Protein AF-A0A1C7GV01-F1 (afdb_monomer_lite)

Foldseek 3Di:
DPPQDKDKDWDDDPPQQPWTWIWIDTPRHTDDTDTDDDRVRSNVSNVVVVVCPVPVDDPPPPPPPD

Radius of gyration: 14.82 Å; chains: 1; bounding box: 28×18×47 Å

Secondary structure (DSSP, 8-state):
-----EEEEEEE-SSTTTSEEEEEEETTEEEEEEE--SHHHHHHHHHHHHHHHHHH----------

Structure (mmCIF, N/CA/C/O backbone):
data_AF-A0A1C7GV01-F1
#
_entry.id   AF-A0A1C7GV0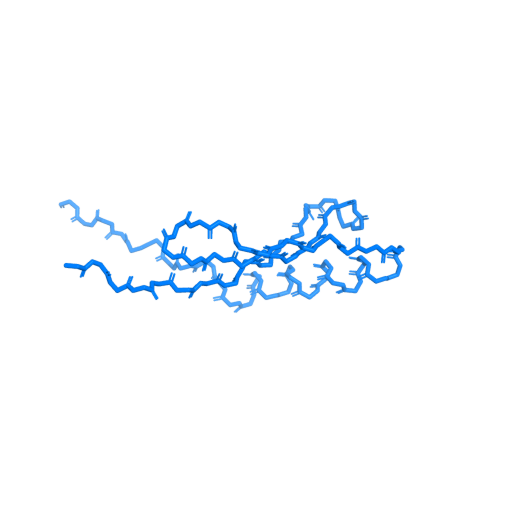1-F1
#
loop_
_atom_site.group_PDB
_atom_site.id
_atom_site.type_symbol
_atom_site.label_atom_id
_atom_site.label_alt_id
_atom_site.label_comp_id
_atom_site.label_asym_id
_atom_site.label_entity_id
_atom_site.label_seq_id
_atom_site.pdbx_PDB_ins_code
_atom_site.Cartn_x
_atom_site.Cartn_y
_atom_site.Cartn_z
_atom_site.occupancy
_atom_site.B_iso_or_equiv
_atom_site.auth_seq_id
_atom_site.auth_comp_id
_atom_site.auth_asym_id
_atom_site.auth_atom_id
_atom_site.pdbx_PDB_model_num
ATOM 1 N N . MET A 1 1 ? -14.621 2.401 26.522 1.00 55.81 1 MET A N 1
ATOM 2 C CA . MET A 1 1 ? -14.759 2.189 25.067 1.00 55.81 1 MET A CA 1
ATOM 3 C C . MET A 1 1 ? -13.470 2.672 24.442 1.00 55.81 1 MET A C 1
ATOM 5 O O . MET A 1 1 ? -13.116 3.818 24.689 1.00 55.81 1 MET A O 1
ATOM 9 N N . HIS A 1 2 ? -12.738 1.807 23.741 1.00 57.03 2 HIS A N 1
ATOM 10 C CA . HIS A 1 2 ? -11.655 2.286 22.884 1.00 57.03 2 HIS A CA 1
ATOM 11 C C . HIS A 1 2 ? -12.301 3.066 21.734 1.00 57.03 2 HIS A C 1
ATOM 13 O O . HIS A 1 2 ? -13.369 2.645 21.286 1.00 57.03 2 HIS A O 1
ATOM 19 N N . PRO A 1 3 ? -11.744 4.215 21.321 1.00 65.06 3 PRO A N 1
ATOM 20 C CA . PRO A 1 3 ? -12.259 4.924 20.158 1.00 65.06 3 PRO A CA 1
ATOM 21 C C . PRO A 1 3 ? -12.305 3.971 18.959 1.00 65.06 3 PRO A C 1
ATOM 23 O O . PRO A 1 3 ? -11.478 3.059 18.869 1.00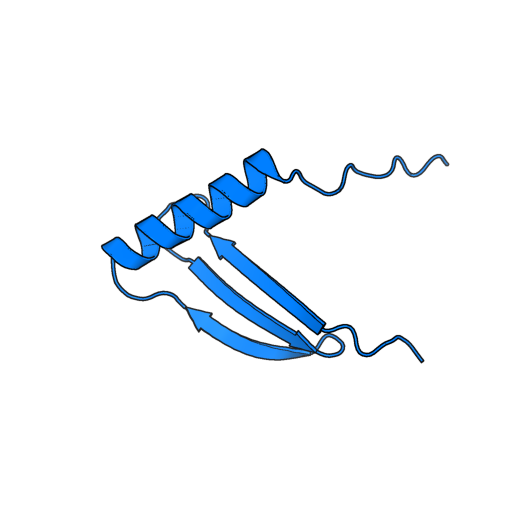 65.06 3 PRO A O 1
ATOM 26 N N . ASP A 1 4 ? -13.264 4.180 18.059 1.00 74.94 4 ASP A N 1
ATOM 27 C CA . ASP A 1 4 ? -13.310 3.493 16.768 1.00 74.94 4 ASP A CA 1
ATOM 28 C C . ASP A 1 4 ? -12.112 3.973 15.936 1.00 74.94 4 ASP A C 1
ATOM 30 O O . ASP A 1 4 ? -12.217 4.886 15.123 1.00 74.94 4 ASP A O 1
ATOM 34 N N . ILE A 1 5 ? -10.932 3.424 16.229 1.00 82.88 5 ILE A N 1
ATOM 35 C CA . ILE A 1 5 ? -9.699 3.743 15.522 1.00 82.88 5 ILE A CA 1
ATOM 36 C C . ILE A 1 5 ? -9.835 3.160 14.122 1.00 82.88 5 ILE A C 1
ATOM 38 O O . ILE A 1 5 ? -10.020 1.949 13.949 1.00 82.88 5 ILE A O 1
ATOM 42 N N . GLU A 1 6 ? -9.738 4.050 13.145 1.00 90.38 6 GLU A N 1
ATOM 43 C CA . GLU A 1 6 ? -9.623 3.724 11.735 1.00 90.38 6 GLU A CA 1
ATOM 44 C C . GLU A 1 6 ? -8.208 4.073 11.282 1.00 90.38 6 GLU A C 1
ATOM 46 O O . GLU A 1 6 ? -7.711 5.164 11.571 1.00 90.38 6 GLU A O 1
ATOM 51 N N . PHE A 1 7 ? -7.544 3.145 10.596 1.00 88.56 7 PHE A N 1
ATOM 52 C CA . PHE A 1 7 ? -6.252 3.422 9.978 1.00 88.56 7 PHE A CA 1
ATOM 53 C C . PHE A 1 7 ? -6.134 2.756 8.613 1.00 88.56 7 PHE A C 1
ATOM 55 O O . PHE A 1 7 ? -6.688 1.682 8.360 1.00 88.56 7 PHE 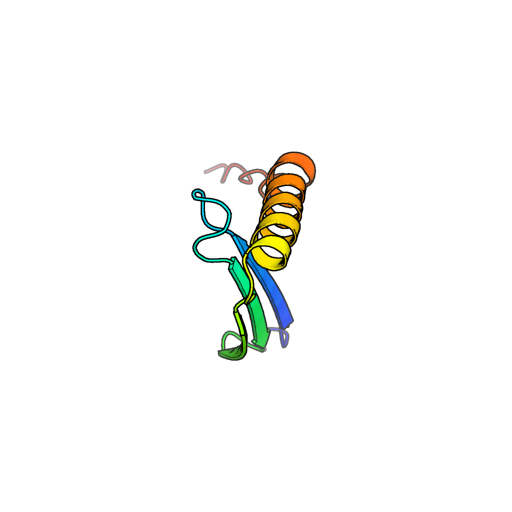A O 1
ATOM 62 N N . THR A 1 8 ? -5.383 3.423 7.744 1.00 93.44 8 THR A N 1
ATOM 63 C CA . THR A 1 8 ? -4.993 2.926 6.429 1.00 93.44 8 THR A CA 1
ATOM 64 C C . THR A 1 8 ? -3.544 2.470 6.511 1.00 93.44 8 THR A C 1
ATOM 66 O O . THR A 1 8 ? -2.685 3.215 6.974 1.00 93.44 8 THR A O 1
ATOM 69 N N . HIS A 1 9 ? -3.281 1.247 6.072 1.00 92.31 9 HIS A N 1
ATOM 70 C CA . HIS A 1 9 ? -1.953 0.658 5.989 1.00 92.31 9 HIS A CA 1
ATOM 71 C C . HIS A 1 9 ? -1.581 0.499 4.518 1.00 92.31 9 HIS A C 1
ATOM 73 O O . HIS A 1 9 ? -2.275 -0.204 3.785 1.00 92.31 9 HIS A O 1
ATOM 79 N N . GLN A 1 10 ? -0.500 1.152 4.104 1.00 94.56 10 GLN A N 1
ATOM 80 C CA . GLN A 1 10 ? 0.122 0.964 2.796 1.00 94.56 10 GLN A CA 1
ATOM 81 C C . GLN A 1 10 ? 1.418 0.181 2.999 1.00 94.56 10 GLN A C 1
ATOM 83 O O . GLN A 1 10 ? 2.180 0.496 3.913 1.00 94.56 10 GLN A O 1
ATOM 88 N N . TRP A 1 11 ? 1.655 -0.840 2.177 1.00 93.69 11 TRP A N 1
ATOM 89 C CA . TRP A 1 11 ? 2.865 -1.660 2.255 1.00 93.69 11 TRP A CA 1
ATOM 90 C C . TRP A 1 11 ? 3.460 -1.901 0.876 1.00 93.69 11 TRP A C 1
ATOM 92 O O . TRP A 1 11 ? 2.755 -1.969 -0.132 1.00 93.69 11 TRP A O 1
ATOM 102 N N . ALA A 1 12 ? 4.769 -2.112 0.871 1.00 93.31 12 ALA A N 1
ATOM 103 C CA . ALA A 1 12 ? 5.515 -2.649 -0.245 1.00 93.31 12 ALA A CA 1
ATOM 104 C C . ALA A 1 12 ? 6.594 -3.576 0.314 1.00 93.31 12 ALA A C 1
ATOM 106 O O . ALA A 1 12 ? 7.255 -3.242 1.297 1.00 93.31 12 ALA A O 1
ATOM 107 N N . GLU A 1 13 ? 6.747 -4.756 -0.277 1.00 89.38 13 GLU A N 1
ATOM 108 C CA . GLU A 1 13 ? 7.854 -5.643 0.071 1.00 89.38 13 GLU A CA 1
ATOM 109 C C . GLU A 1 13 ? 9.208 -5.039 -0.339 1.00 89.38 13 GLU A C 1
ATOM 111 O O . GLU A 1 13 ? 9.298 -4.126 -1.163 1.00 89.38 13 GLU A O 1
ATOM 116 N N . GLU A 1 14 ? 10.284 -5.569 0.248 1.00 83.06 14 GLU A N 1
ATOM 117 C CA . GLU A 1 14 ? 11.664 -5.167 -0.064 1.00 83.06 14 GLU A CA 1
ATOM 118 C C . GLU A 1 14 ? 12.011 -5.434 -1.534 1.00 83.06 14 GLU A C 1
ATOM 120 O O . GLU A 1 14 ? 12.684 -4.638 -2.190 1.00 83.06 14 GLU A O 1
ATOM 125 N N . GLN A 1 15 ? 11.488 -6.533 -2.084 1.00 84.75 15 GLN A N 1
ATOM 126 C CA . GLN A 1 15 ? 11.501 -6.752 -3.522 1.00 84.75 15 GLN A CA 1
ATOM 127 C C . GLN A 1 15 ? 10.397 -5.905 -4.151 1.00 84.75 15 GLN A C 1
ATOM 129 O O . GLN A 1 15 ? 9.235 -6.313 -4.225 1.00 84.75 15 GLN A O 1
ATOM 134 N N . MET A 1 16 ? 10.786 -4.714 -4.610 1.00 75.44 16 MET A N 1
ATOM 135 C CA . MET A 1 16 ? 9.904 -3.826 -5.362 1.00 75.44 16 MET A CA 1
ATOM 136 C C . MET A 1 16 ? 9.205 -4.604 -6.484 1.00 75.44 16 MET A C 1
ATOM 138 O O . MET A 1 16 ? 9.795 -5.488 -7.109 1.00 75.44 16 MET A O 1
ATOM 142 N N . VAL A 1 17 ? 7.951 -4.242 -6.765 1.00 80.25 17 VAL A N 1
ATOM 143 C CA . VAL A 1 17 ? 7.124 -4.821 -7.843 1.00 80.25 17 VAL A CA 1
ATOM 144 C C . VAL A 1 17 ? 6.546 -6.221 -7.564 1.00 80.25 17 VAL A C 1
ATOM 146 O O . VAL A 1 17 ? 5.698 -6.697 -8.323 1.00 80.25 17 VAL A O 1
ATOM 149 N N . VAL A 1 18 ? 6.934 -6.891 -6.473 1.00 82.00 18 VAL A N 1
ATOM 150 C CA . VAL A 1 18 ? 6.430 -8.242 -6.158 1.00 82.00 18 VAL A CA 1
ATOM 151 C C . VAL A 1 18 ? 5.065 -8.187 -5.474 1.00 82.00 18 VAL A C 1
ATOM 153 O O . VAL A 1 18 ? 4.098 -8.763 -5.975 1.00 82.00 18 VAL A O 1
ATOM 156 N N . ASN A 1 19 ? 4.976 -7.488 -4.343 1.00 89.25 19 ASN A N 1
ATOM 157 C CA . ASN A 1 19 ? 3.771 -7.439 -3.525 1.00 89.25 19 ASN A CA 1
ATOM 158 C C . ASN A 1 19 ? 3.675 -6.095 -2.797 1.00 89.25 19 ASN A C 1
ATOM 160 O O . ASN A 1 19 ? 4.507 -5.755 -1.952 1.00 89.25 19 ASN A O 1
ATOM 164 N N . CYS A 1 20 ? 2.647 -5.331 -3.141 1.00 94.75 20 CYS A N 1
ATOM 165 C CA . CYS A 1 20 ? 2.336 -4.055 -2.525 1.00 94.75 20 CYS A CA 1
ATOM 166 C C . CYS A 1 20 ? 0.831 -3.785 -2.605 1.00 94.75 20 CYS A C 1
ATOM 168 O O . CYS A 1 20 ? 0.112 -4.372 -3.423 1.00 94.75 20 CYS A O 1
ATOM 170 N N . GLY A 1 21 ? 0.341 -2.927 -1.718 1.00 96.38 21 GLY A N 1
ATOM 171 C CA . GLY A 1 21 ? -1.087 -2.675 -1.619 1.00 96.38 21 GLY A CA 1
ATOM 172 C C . GLY A 1 21 ? -1.481 -1.748 -0.487 1.00 96.38 21 GLY A C 1
ATOM 173 O O . GLY A 1 21 ? -0.647 -1.150 0.198 1.00 96.38 21 GLY A O 1
ATOM 174 N N . THR A 1 22 ? -2.795 -1.633 -0.326 1.00 97.25 22 THR A N 1
ATOM 175 C CA . THR A 1 22 ? -3.439 -0.834 0.713 1.00 97.25 22 THR A CA 1
ATOM 176 C C . THR A 1 22 ? -4.519 -1.646 1.421 1.00 97.25 22 THR A C 1
ATOM 178 O O . THR A 1 22 ? -5.266 -2.406 0.806 1.00 97.25 22 THR A O 1
ATOM 181 N N . ALA A 1 23 ? -4.626 -1.476 2.735 1.00 96.75 23 ALA A N 1
ATOM 182 C CA . ALA A 1 23 ? -5.639 -2.104 3.567 1.00 96.75 23 ALA A CA 1
ATOM 183 C C . ALA A 1 23 ? -6.188 -1.074 4.544 1.00 96.75 23 ALA A C 1
ATOM 185 O O . ALA A 1 23 ? -5.449 -0.237 5.067 1.00 96.75 23 ALA A O 1
ATOM 186 N N . LYS A 1 24 ? -7.491 -1.143 4.806 1.00 95.12 24 LYS A N 1
ATOM 187 C CA . LYS A 1 24 ? -8.148 -0.301 5.808 1.00 95.12 24 LYS A CA 1
ATOM 188 C C . LYS A 1 24 ? -8.636 -1.156 6.953 1.00 95.12 24 LYS A C 1
ATOM 190 O O . LYS A 1 24 ? -9.194 -2.234 6.740 1.00 95.12 24 LYS A O 1
ATOM 195 N N . TYR A 1 25 ? -8.453 -0.642 8.158 1.00 92.56 25 TYR A N 1
ATOM 196 C CA . TYR A 1 25 ? -8.873 -1.292 9.385 1.00 92.56 25 TYR A CA 1
ATOM 197 C C . TYR A 1 25 ? -9.800 -0.372 10.160 1.00 92.56 25 TYR A C 1
ATOM 199 O O . TYR A 1 25 ? -9.534 0.822 10.277 1.00 92.56 25 TYR A O 1
ATOM 207 N N . LYS A 1 26 ? -10.855 -0.946 10.735 1.00 91.19 26 LYS A N 1
ATOM 208 C CA . LYS A 1 26 ? -11.772 -0.279 11.656 1.00 91.19 26 LYS A CA 1
ATOM 209 C C . LYS A 1 26 ? -11.958 -1.145 12.888 1.00 91.19 26 LYS A C 1
ATOM 211 O O . LYS A 1 26 ? -12.330 -2.311 12.768 1.00 91.19 26 LYS A O 1
ATOM 216 N N . ALA A 1 27 ? -11.683 -0.587 14.066 1.00 89.06 27 ALA A N 1
ATOM 217 C CA . ALA A 1 27 ? -11.796 -1.303 15.341 1.00 89.06 27 ALA A CA 1
ATOM 218 C C . ALA A 1 27 ? -11.051 -2.662 15.344 1.00 89.06 27 ALA A C 1
ATOM 220 O O . ALA A 1 27 ? -11.527 -3.654 15.893 1.00 89.06 27 ALA A O 1
ATOM 221 N N . GLY A 1 28 ? -9.881 -2.710 14.693 1.00 86.56 28 GLY A N 1
ATOM 222 C CA . GLY A 1 28 ? -9.045 -3.912 14.583 1.00 86.56 28 GLY A CA 1
ATOM 223 C C . GLY A 1 28 ? -9.475 -4.923 13.513 1.00 86.56 28 GLY A C 1
ATOM 224 O O . GLY A 1 28 ? -8.812 -5.943 13.352 1.00 86.56 28 GLY A O 1
ATOM 225 N N . VAL A 1 29 ? -10.546 -4.657 12.761 1.00 90.06 29 VAL A N 1
ATOM 226 C CA . VAL A 1 29 ? -11.021 -5.522 11.672 1.00 90.06 29 VAL A CA 1
ATOM 227 C C . VAL A 1 29 ? -10.622 -4.924 10.328 1.00 90.06 29 VAL A C 1
ATOM 229 O O . VAL A 1 29 ? -10.872 -3.745 10.088 1.00 90.06 29 VAL A O 1
ATOM 232 N N . GLN A 1 30 ? -10.031 -5.732 9.445 1.00 93.69 30 GLN A N 1
ATOM 233 C CA . GLN A 1 30 ? -9.761 -5.331 8.063 1.00 93.69 30 GLN A CA 1
ATOM 234 C C . GLN A 1 30 ? -11.080 -5.219 7.293 1.00 93.69 30 GLN A C 1
ATOM 236 O O . GLN A 1 30 ? -11.812 -6.202 7.172 1.00 93.69 30 GLN A O 1
ATOM 241 N N . THR A 1 31 ? -11.389 -4.032 6.783 1.00 94.94 31 THR A N 1
ATOM 242 C CA . THR A 1 31 ? -12.636 -3.753 6.057 1.00 94.94 31 THR A CA 1
ATOM 243 C C . THR A 1 31 ? -12.433 -3.681 4.553 1.00 94.94 31 THR A C 1
ATOM 245 O O . THR A 1 31 ? -13.337 -4.032 3.802 1.00 94.94 31 THR A O 1
ATOM 248 N N . GLU A 1 32 ? -11.254 -3.245 4.110 1.00 96.31 32 GLU A N 1
ATOM 249 C CA . GLU A 1 32 ? -10.892 -3.137 2.696 1.00 96.31 32 GLU A CA 1
ATOM 250 C C . GLU A 1 32 ? -9.466 -3.646 2.485 1.00 96.31 32 GLU A C 1
ATOM 252 O O . GLU A 1 32 ? -8.612 -3.508 3.366 1.00 96.31 32 GLU A O 1
ATOM 257 N N . TYR A 1 33 ? -9.228 -4.234 1.315 1.00 95.50 33 TYR A N 1
ATOM 258 C CA . TYR A 1 33 ? -7.930 -4.727 0.877 1.00 95.50 33 TYR A CA 1
ATOM 259 C C . TYR A 1 33 ? -7.832 -4.593 -0.636 1.00 95.50 33 TYR A C 1
ATOM 261 O O . TYR A 1 33 ? -8.697 -5.094 -1.357 1.00 95.50 33 TYR A O 1
ATOM 269 N N . GLU A 1 34 ? -6.773 -3.945 -1.095 1.00 96.38 34 GLU A N 1
ATOM 270 C CA . GLU A 1 34 ? -6.478 -3.757 -2.505 1.00 96.38 34 GLU A CA 1
ATOM 271 C C . GLU A 1 34 ? -5.005 -4.067 -2.754 1.00 96.38 34 GLU A C 1
ATOM 273 O O . GLU A 1 34 ? -4.113 -3.467 -2.148 1.00 96.38 34 GLU A O 1
ATOM 278 N N . GLN A 1 35 ? -4.766 -5.027 -3.643 1.00 95.06 35 GLN A N 1
ATOM 279 C CA . GLN A 1 35 ? -3.443 -5.332 -4.163 1.00 95.06 35 GLN A CA 1
ATOM 280 C C . GLN A 1 35 ? -3.235 -4.519 -5.439 1.00 95.06 35 GLN A C 1
ATOM 282 O O . GLN A 1 35 ? -4.116 -4.488 -6.298 1.00 95.06 35 GLN A O 1
ATOM 287 N N . VAL A 1 36 ? -2.083 -3.860 -5.563 1.00 95.06 36 VAL A N 1
ATOM 288 C CA . VAL A 1 36 ? -1.759 -3.131 -6.793 1.00 95.06 36 VAL A CA 1
ATOM 289 C C . VAL A 1 36 ? -1.457 -4.151 -7.886 1.00 95.06 36 VAL A C 1
ATOM 291 O O . VAL A 1 36 ? -0.691 -5.090 -7.671 1.00 95.06 36 VAL A O 1
ATOM 294 N N . GLU A 1 37 ? -2.056 -3.980 -9.058 1.00 92.56 37 GLU A N 1
ATOM 295 C CA . GLU A 1 37 ? -1.853 -4.826 -10.235 1.00 92.56 37 GLU A CA 1
ATOM 296 C C . GLU A 1 37 ? -1.131 -4.044 -11.331 1.00 92.56 37 GLU A C 1
ATOM 298 O O . GLU A 1 37 ? -1.315 -2.837 -11.447 1.00 92.56 37 GLU A O 1
ATOM 303 N N . GLY A 1 38 ? -0.347 -4.746 -12.150 1.00 93.44 38 GLY A N 1
ATOM 304 C CA . GLY A 1 38 ? 0.470 -4.127 -13.197 1.00 93.44 38 GLY A CA 1
ATOM 305 C C . GLY A 1 38 ? 1.896 -3.816 -12.735 1.00 93.44 38 GLY A C 1
ATOM 306 O O . GLY A 1 38 ? 2.154 -3.523 -11.571 1.00 93.44 38 GLY A O 1
ATOM 307 N N . TYR A 1 39 ? 2.862 -4.002 -13.635 1.00 90.88 39 TYR A N 1
ATOM 308 C CA . TYR A 1 39 ? 4.283 -3.890 -13.295 1.00 90.88 39 TYR A CA 1
ATOM 309 C C . TYR A 1 39 ? 4.675 -2.440 -12.989 1.00 90.88 39 TYR A C 1
ATOM 311 O O . TYR A 1 39 ? 5.314 -2.182 -11.969 1.00 90.88 39 TYR A O 1
ATOM 319 N N . ASP A 1 40 ? 4.272 -1.509 -13.857 1.00 93.38 40 ASP A N 1
ATOM 320 C CA . ASP A 1 40 ? 4.627 -0.095 -13.735 1.00 93.38 40 ASP A CA 1
ATOM 321 C C . ASP A 1 40 ? 3.943 0.520 -12.505 1.00 93.38 40 ASP A C 1
ATOM 323 O O . ASP A 1 40 ? 4.590 1.168 -11.686 1.00 93.38 40 ASP A O 1
ATOM 327 N N . GLU A 1 41 ? 2.666 0.203 -12.288 1.00 93.75 41 GLU A N 1
ATOM 328 C CA . GLU A 1 41 ? 1.885 0.677 -11.146 1.00 93.75 41 GLU A CA 1
ATOM 329 C C . GLU A 1 41 ? 2.442 0.160 -9.814 1.00 93.75 41 GLU A C 1
ATOM 331 O O . GLU A 1 41 ? 2.560 0.914 -8.846 1.00 93.75 41 GLU A O 1
ATOM 336 N N . ARG A 1 42 ? 2.827 -1.123 -9.752 1.00 94.56 42 ARG A N 1
ATOM 337 C CA . ARG A 1 42 ? 3.467 -1.691 -8.559 1.00 94.56 42 ARG A CA 1
ATOM 338 C C . ARG A 1 42 ? 4.829 -1.057 -8.288 1.00 94.56 42 ARG A C 1
ATOM 340 O O . ARG A 1 42 ? 5.176 -0.904 -7.116 1.00 94.56 42 ARG A O 1
ATOM 347 N N . MET A 1 43 ? 5.603 -0.720 -9.323 1.00 93.19 43 MET A N 1
ATOM 348 C CA . MET A 1 43 ? 6.884 -0.023 -9.167 1.00 93.19 43 MET A CA 1
ATOM 349 C C . MET A 1 43 ? 6.673 1.363 -8.563 1.00 93.19 43 MET A C 1
ATOM 351 O O . MET A 1 43 ? 7.232 1.644 -7.502 1.00 93.19 43 MET A O 1
ATOM 355 N N . ASP A 1 44 ? 5.827 2.182 -9.189 1.00 94.44 44 ASP A N 1
ATOM 356 C CA . ASP A 1 44 ? 5.551 3.550 -8.746 1.00 94.44 44 ASP A CA 1
ATOM 357 C C . ASP A 1 44 ? 5.037 3.566 -7.299 1.00 94.44 44 ASP A C 1
ATOM 359 O O . ASP A 1 44 ? 5.564 4.291 -6.452 1.00 94.44 44 ASP A O 1
ATOM 363 N N . PHE A 1 45 ? 4.084 2.685 -6.980 1.00 94.50 45 PHE A N 1
ATOM 364 C CA . PHE A 1 45 ? 3.544 2.562 -5.628 1.00 94.50 45 PHE A CA 1
ATOM 365 C C . PHE A 1 45 ? 4.599 2.107 -4.608 1.00 94.50 45 PHE A C 1
ATOM 367 O O . PHE A 1 45 ? 4.679 2.655 -3.509 1.00 94.50 45 PHE A O 1
ATOM 374 N N . SER A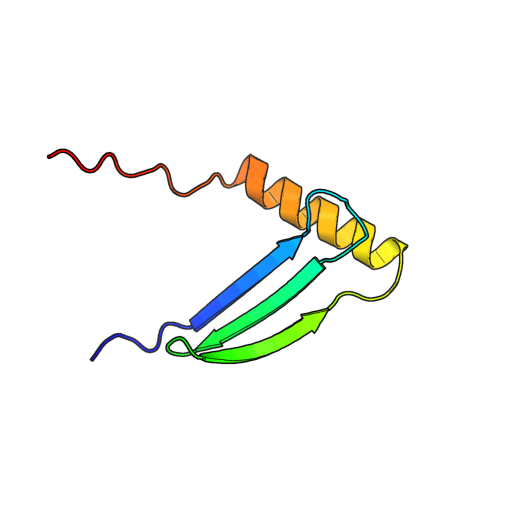 1 46 ? 5.431 1.114 -4.952 1.00 93.81 46 SER A N 1
ATOM 375 C CA . SER A 1 46 ? 6.467 0.613 -4.036 1.00 93.81 46 SER A CA 1
ATOM 376 C C . SER A 1 46 ? 7.492 1.693 -3.704 1.00 93.81 46 SER A C 1
ATOM 378 O O . SER A 1 46 ? 7.875 1.834 -2.544 1.00 93.81 46 SER 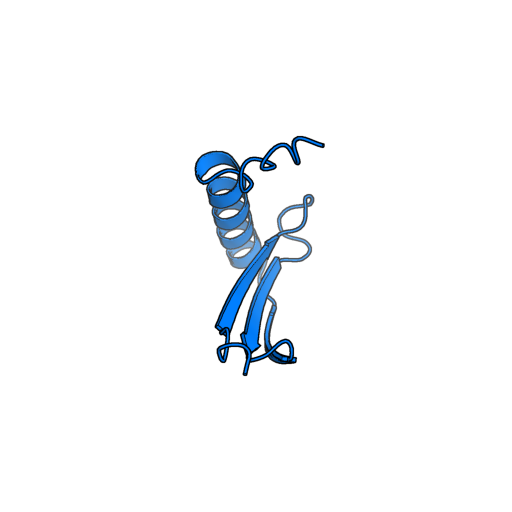A O 1
ATOM 380 N N . VAL A 1 47 ? 7.914 2.472 -4.704 1.00 92.44 47 VAL A N 1
ATOM 381 C CA . VAL A 1 47 ? 8.851 3.587 -4.518 1.00 92.44 47 VAL A CA 1
ATOM 382 C C . VAL A 1 47 ? 8.269 4.630 -3.570 1.00 92.44 47 VAL A C 1
ATOM 384 O O . VAL A 1 47 ? 8.971 5.082 -2.667 1.00 92.44 47 VAL A O 1
ATOM 387 N N . GLU A 1 48 ? 6.992 4.984 -3.724 1.00 92.00 48 GLU A N 1
ATOM 388 C CA . GLU A 1 48 ? 6.343 5.960 -2.847 1.00 92.00 48 GLU A CA 1
ATOM 389 C C . GLU A 1 48 ? 6.279 5.476 -1.392 1.00 92.00 48 GLU A C 1
ATOM 391 O O . GLU A 1 48 ? 6.641 6.223 -0.481 1.00 92.00 48 GLU A O 1
ATOM 396 N N . VAL A 1 49 ? 5.877 4.223 -1.159 1.00 90.75 49 VAL A N 1
ATOM 397 C CA . VAL A 1 49 ? 5.793 3.653 0.197 1.00 90.75 49 VAL A CA 1
ATOM 398 C C . VAL A 1 49 ? 7.163 3.626 0.874 1.00 90.75 49 VAL A C 1
ATOM 400 O O . VAL A 1 49 ? 7.290 4.046 2.026 1.00 90.75 49 VAL A O 1
ATOM 403 N N . TRP A 1 50 ? 8.200 3.182 0.163 1.00 89.94 50 TRP A N 1
ATOM 404 C CA . TRP A 1 50 ? 9.562 3.167 0.698 1.00 89.94 50 TRP A CA 1
ATOM 405 C C . TRP A 1 50 ? 10.089 4.578 0.969 1.00 89.94 50 TRP A C 1
ATOM 407 O O . TRP A 1 50 ? 10.663 4.819 2.030 1.00 89.94 50 TRP A O 1
ATOM 417 N N . TYR A 1 51 ? 9.817 5.536 0.080 1.00 89.25 51 TYR A N 1
ATOM 418 C CA . TYR A 1 51 ? 10.168 6.938 0.300 1.00 89.25 51 TYR A CA 1
ATOM 419 C C . TYR A 1 51 ? 9.500 7.491 1.568 1.00 89.25 51 TYR A C 1
ATOM 421 O O . TYR A 1 51 ? 10.150 8.122 2.401 1.00 89.25 51 TYR A O 1
ATOM 429 N N . GLN A 1 52 ? 8.208 7.221 1.769 1.00 85.88 52 GLN A N 1
ATOM 430 C CA . GLN A 1 52 ? 7.508 7.627 2.987 1.00 85.88 52 GLN A CA 1
ATOM 431 C C . GLN A 1 52 ? 8.105 6.970 4.239 1.00 85.88 52 GLN A C 1
ATOM 433 O O . GLN A 1 52 ? 8.250 7.649 5.254 1.00 85.88 52 GLN A O 1
ATOM 438 N N . PHE A 1 53 ? 8.484 5.690 4.180 1.00 82.88 53 PHE A N 1
ATOM 439 C CA . PHE A 1 53 ? 9.137 4.991 5.290 1.00 82.88 53 PHE A CA 1
ATOM 440 C C . PHE A 1 53 ? 10.481 5.633 5.674 1.00 82.88 53 PHE A C 1
ATOM 442 O O . PHE A 1 53 ? 10.713 5.921 6.849 1.00 82.88 53 PHE A O 1
ATOM 449 N N . GLU A 1 54 ? 11.343 5.911 4.693 1.00 83.75 54 GLU A N 1
ATOM 450 C CA . GLU A 1 54 ? 12.667 6.504 4.923 1.00 83.75 54 GLU A CA 1
ATOM 451 C C . GLU A 1 54 ? 12.591 7.950 5.435 1.00 83.75 54 GLU A C 1
ATOM 453 O O . GLU A 1 54 ? 13.409 8.360 6.261 1.00 83.75 54 GLU A O 1
ATOM 458 N N . HIS A 1 55 ? 11.607 8.727 4.971 1.00 79.50 55 HIS A N 1
ATOM 459 C CA . HIS A 1 55 ? 11.529 10.163 5.248 1.00 79.50 55 HIS A CA 1
ATOM 460 C C . HIS A 1 55 ? 10.598 10.549 6.399 1.00 79.50 55 HIS A C 1
ATOM 462 O O . HIS A 1 55 ? 10.864 11.546 7.072 1.00 79.50 55 HIS A O 1
ATOM 468 N N . ASN A 1 56 ? 9.533 9.786 6.654 1.00 74.00 56 ASN A N 1
ATOM 469 C CA . ASN A 1 56 ? 8.623 10.056 7.772 1.00 74.00 56 ASN A CA 1
ATOM 470 C C . ASN A 1 56 ? 9.049 9.343 9.060 1.00 74.00 56 ASN A C 1
ATOM 472 O O . ASN A 1 56 ? 8.547 9.689 10.128 1.00 74.00 56 ASN A O 1
ATOM 476 N N . GLY A 1 57 ? 10.013 8.421 8.961 1.00 54.59 57 GLY A N 1
ATOM 477 C CA . GLY A 1 57 ? 10.613 7.714 10.081 1.00 54.59 57 GLY A CA 1
ATOM 478 C C . GLY A 1 57 ? 9.664 6.710 10.731 1.00 54.59 57 GLY A C 1
ATOM 479 O O . GLY A 1 5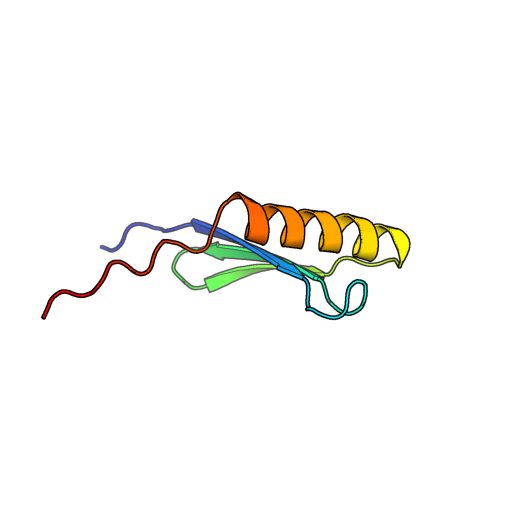7 ? 8.459 6.927 10.864 1.00 54.59 57 GLY A O 1
ATOM 480 N N . LEU A 1 58 ? 10.232 5.602 11.208 1.00 56.69 58 LEU A N 1
ATOM 481 C CA . LEU A 1 58 ? 9.605 4.816 12.269 1.00 56.69 58 LEU A CA 1
ATOM 482 C C . LEU A 1 58 ? 9.160 5.780 13.388 1.00 56.69 58 LEU A C 1
ATOM 484 O O . LEU A 1 58 ? 9.887 6.748 13.654 1.00 56.69 58 LEU A O 1
ATOM 488 N N . PRO A 1 59 ? 8.030 5.533 14.084 1.00 48.34 59 PRO A N 1
ATOM 489 C CA . PRO A 1 59 ? 7.847 6.151 15.386 1.00 48.34 59 PRO A CA 1
ATOM 490 C C . PRO A 1 59 ? 9.135 5.860 16.146 1.00 48.34 59 PRO A C 1
ATOM 492 O O . PRO A 1 59 ? 9.485 4.687 16.293 1.00 48.34 59 PRO A O 1
ATOM 495 N N . GLN A 1 60 ? 9.881 6.909 16.518 1.00 45.94 60 GLN A N 1
ATOM 496 C CA . GLN A 1 60 ? 11.046 6.754 17.381 1.00 45.94 60 GLN A CA 1
ATOM 497 C C . GLN A 1 60 ? 10.596 5.820 18.490 1.00 45.94 60 GLN A C 1
ATOM 499 O O . GLN A 1 60 ? 9.577 6.114 19.123 1.00 45.94 60 GLN A O 1
ATOM 504 N N . GLU A 1 61 ? 11.266 4.673 18.639 1.00 46.94 61 GLU A N 1
ATOM 505 C CA . GLU A 1 61 ? 11.043 3.803 19.781 1.00 46.94 61 GLU A CA 1
ATOM 506 C C . GLU A 1 61 ? 11.104 4.735 20.986 1.00 46.94 61 GLU A C 1
ATOM 508 O O . GLU A 1 61 ? 12.157 5.295 21.291 1.00 46.94 61 GLU A O 1
ATOM 513 N N . GLN A 1 62 ? 9.947 5.036 21.583 1.00 42.59 62 GLN A N 1
ATOM 514 C CA . GLN A 1 62 ? 9.930 5.723 22.854 1.00 42.59 62 GLN A CA 1
ATOM 515 C C . GLN A 1 62 ? 10.676 4.753 23.744 1.00 42.59 62 GLN A C 1
ATOM 517 O O . GLN A 1 62 ? 10.139 3.681 24.028 1.00 42.59 62 GLN A O 1
ATOM 522 N N . GLU A 1 63 ? 11.931 5.079 24.072 1.00 41.50 63 GLU A N 1
ATOM 523 C CA . GLU A 1 63 ? 12.701 4.368 25.077 1.00 41.50 63 GLU A CA 1
ATOM 524 C C . GLU A 1 63 ? 11.739 4.143 26.236 1.00 41.50 63 GLU A C 1
ATOM 526 O O . GLU A 1 63 ? 11.335 5.089 26.918 1.00 41.50 63 GLU A O 1
ATOM 531 N N . GLN A 1 64 ? 11.297 2.896 26.409 1.00 43.62 64 GLN A N 1
ATOM 532 C CA . GLN A 1 64 ? 10.607 2.499 27.615 1.00 43.62 64 GLN A CA 1
ATOM 533 C C . GLN A 1 64 ? 11.672 2.590 28.696 1.00 43.62 64 GLN A C 1
ATOM 535 O O . GLN A 1 64 ? 12.440 1.658 28.922 1.00 43.62 64 GLN A O 1
ATOM 540 N N . THR A 1 65 ? 11.779 3.774 29.292 1.00 37.62 65 THR A N 1
ATOM 541 C CA . THR A 1 65 ? 12.565 3.999 30.490 1.00 37.62 65 THR A CA 1
ATOM 542 C C . THR A 1 65 ? 11.917 3.122 31.555 1.00 37.62 65 THR A C 1
ATOM 544 O O . THR A 1 65 ? 10.807 3.410 32.005 1.00 37.62 65 THR A O 1
ATOM 547 N N . MET A 1 66 ? 12.555 1.988 31.852 1.00 39.06 66 MET A N 1
ATOM 548 C CA . MET A 1 66 ? 12.264 1.199 33.050 1.00 39.06 66 MET A CA 1
ATOM 549 C C . MET A 1 66 ? 12.693 1.965 34.296 1.00 39.06 66 MET A C 1
ATOM 551 O O . MET A 1 66 ? 13.761 2.618 34.242 1.00 39.06 66 MET A O 1
#

pLDDT: mean 82.04, std 17.62, range [37.62, 97.25]

Sequence (66 aa):
MHPDIEFTHQWAEEQMVVNCGTAKYKAGVQTEYEQVEGYDERMDFSVEVWYQFEHNGLPQEQEQTM